Protein AF-A0AA39NLE6-F1 (afdb_monomer)

Secondary structure (DSSP, 8-state):
--HHHHHHHHHHHTTSS-----HHHHHHHHTSS-----EEEEE-SS-EEEEE-TT---TTS--GGGTS-TTTS--PPPPHHHHHHHT-

Structure (mmCIF, N/CA/C/O backbone):
data_AF-A0AA39NLE6-F1
#
_entry.id   AF-A0AA39NLE6-F1
#
loop_
_atom_site.group_PDB
_atom_site.id
_atom_site.type_symbol
_atom_site.label_atom_id
_atom_site.label_alt_id
_atom_site.label_comp_id
_atom_site.label_asym_id
_atom_site.label_entity_id
_atom_site.label_seq_id
_atom_site.pdbx_PDB_ins_code
_atom_site.Cartn_x
_atom_site.Cartn_y
_atom_site.Cartn_z
_atom_site.occupancy
_atom_site.B_iso_or_equiv
_atom_site.auth_seq_id
_atom_site.auth_comp_id
_atom_site.auth_asym_id
_atom_site.auth_atom_id
_atom_site.pdbx_PDB_model_num
ATOM 1 N N . MET A 1 1 ? 2.051 -26.209 3.746 1.00 59.59 1 MET A N 1
ATOM 2 C CA . MET A 1 1 ? 2.049 -24.851 3.179 1.00 59.59 1 MET A CA 1
ATOM 3 C C . MET A 1 1 ? 1.536 -23.938 4.267 1.00 59.59 1 MET A C 1
ATOM 5 O O . MET A 1 1 ? 0.576 -24.336 4.923 1.00 59.59 1 MET A O 1
ATOM 9 N N . ASP A 1 2 ? 2.230 -22.836 4.546 1.00 87.50 2 ASP A N 1
ATOM 10 C CA . ASP A 1 2 ? 1.809 -21.884 5.576 1.00 87.50 2 ASP A CA 1
ATOM 11 C C . ASP A 1 2 ? 0.406 -21.340 5.231 1.00 87.50 2 ASP A C 1
ATOM 13 O O . ASP A 1 2 ? 0.019 -21.313 4.059 1.00 87.50 2 ASP A O 1
ATOM 17 N N . ILE A 1 3 ? -0.381 -20.941 6.233 1.00 84.00 3 ILE A N 1
ATOM 18 C CA . ILE A 1 3 ? -1.716 -20.350 6.030 1.00 84.00 3 ILE A CA 1
ATOM 19 C C . ILE A 1 3 ? -1.601 -19.125 5.116 1.00 84.00 3 ILE A C 1
ATOM 21 O O . ILE A 1 3 ? -2.449 -18.922 4.248 1.00 84.00 3 ILE A O 1
ATOM 25 N N . ILE A 1 4 ? -0.523 -18.354 5.282 1.00 80.06 4 ILE A N 1
ATOM 26 C CA . ILE A 1 4 ? -0.225 -17.176 4.465 1.00 80.06 4 ILE A CA 1
ATOM 27 C C . ILE A 1 4 ? 0.041 -17.578 3.010 1.00 80.06 4 ILE A C 1
ATOM 29 O O . ILE A 1 4 ? -0.584 -17.028 2.108 1.00 80.06 4 ILE A O 1
ATOM 33 N N . ASP A 1 5 ? 0.897 -18.574 2.775 1.00 82.25 5 ASP A N 1
ATOM 34 C CA . ASP A 1 5 ? 1.221 -19.039 1.420 1.00 82.25 5 ASP A CA 1
ATOM 35 C C . ASP A 1 5 ? -0.021 -19.561 0.693 1.00 82.25 5 ASP A C 1
ATOM 37 O O . ASP A 1 5 ? -0.217 -19.297 -0.496 1.00 82.25 5 ASP A O 1
ATOM 41 N N . LYS A 1 6 ? -0.881 -20.298 1.411 1.00 84.88 6 LYS A N 1
ATOM 42 C CA . LYS A 1 6 ? -2.134 -20.813 0.857 1.00 84.88 6 LYS A CA 1
ATOM 43 C C . LYS A 1 6 ? -3.091 -19.694 0.483 1.00 84.88 6 LYS A C 1
ATOM 45 O O . LYS A 1 6 ? -3.625 -19.729 -0.617 1.00 84.88 6 LYS A O 1
ATOM 50 N N . TYR A 1 7 ? -3.268 -18.712 1.359 1.00 84.75 7 TYR A N 1
ATOM 51 C CA . TYR A 1 7 ? -4.092 -17.550 1.057 1.00 84.75 7 TYR A CA 1
ATOM 52 C C . TYR A 1 7 ? -3.579 -16.818 -0.188 1.00 84.75 7 TYR A C 1
ATOM 54 O O . TYR A 1 7 ? -4.340 -16.610 -1.123 1.00 84.75 7 TYR A O 1
ATOM 62 N N . ILE A 1 8 ? -2.278 -16.512 -0.252 1.00 82.25 8 ILE A N 1
ATOM 63 C CA . ILE A 1 8 ? -1.681 -15.820 -1.405 1.00 82.25 8 ILE A CA 1
ATOM 64 C C . ILE A 1 8 ? -1.894 -16.617 -2.697 1.00 82.25 8 ILE A C 1
ATOM 66 O O . ILE A 1 8 ? -2.258 -16.042 -3.718 1.00 82.25 8 ILE A O 1
ATOM 70 N N . THR A 1 9 ? -1.702 -17.935 -2.654 1.00 86.25 9 THR A N 1
ATOM 71 C CA . THR A 1 9 ? -1.909 -18.800 -3.825 1.00 86.25 9 THR A CA 1
ATOM 72 C C . THR A 1 9 ? -3.373 -18.805 -4.264 1.00 86.25 9 THR A C 1
ATOM 74 O O . THR A 1 9 ? -3.647 -18.587 -5.439 1.00 86.25 9 THR A O 1
ATOM 77 N N . ASP A 1 10 ? -4.311 -18.971 -3.326 1.00 86.38 10 ASP A N 1
ATOM 78 C CA . ASP A 1 10 ? -5.749 -18.967 -3.616 1.00 86.38 10 ASP A CA 1
ATOM 79 C C . ASP A 1 10 ? -6.199 -17.602 -4.206 1.00 86.38 10 ASP A C 1
ATOM 81 O O . ASP A 1 10 ? -7.051 -17.556 -5.095 1.00 86.38 10 ASP A O 1
ATOM 85 N N . GLU A 1 11 ? -5.607 -16.487 -3.762 1.00 87.31 11 GLU A N 1
ATOM 86 C CA . GLU A 1 11 ? -5.865 -15.140 -4.296 1.00 87.31 11 GLU A CA 1
ATOM 87 C C . GLU A 1 11 ? -5.283 -14.918 -5.703 1.00 87.31 11 GLU A C 1
ATOM 89 O O . GLU A 1 11 ? -5.913 -14.258 -6.538 1.00 87.31 11 GLU A O 1
ATOM 94 N N . ILE A 1 12 ? -4.099 -15.476 -5.983 1.00 85.38 12 ILE A N 1
ATOM 95 C CA . ILE A 1 12 ? -3.489 -15.454 -7.320 1.00 85.38 12 ILE A CA 1
ATOM 96 C C . ILE A 1 12 ? -4.320 -16.297 -8.292 1.00 85.38 12 ILE A C 1
ATOM 98 O O . ILE A 1 12 ? -4.657 -15.825 -9.378 1.00 85.38 12 ILE A O 1
ATOM 102 N N . ASP A 1 13 ? -4.708 -17.508 -7.891 1.00 87.19 13 ASP A N 1
ATOM 103 C CA . ASP A 1 13 ? -5.515 -18.421 -8.709 1.00 87.19 13 ASP A CA 1
ATOM 104 C C . ASP A 1 13 ? -6.904 -17.843 -9.010 1.00 87.19 13 ASP A C 1
ATOM 106 O O . ASP A 1 13 ? -7.453 -18.041 -10.096 1.00 87.19 13 ASP A O 1
ATOM 110 N N . ALA A 1 14 ? -7.468 -17.076 -8.073 1.00 87.62 14 ALA A N 1
ATOM 111 C CA . ALA A 1 14 ? -8.716 -16.350 -8.276 1.00 87.62 14 ALA A CA 1
ATOM 112 C C . ALA A 1 14 ? -8.572 -15.088 -9.150 1.00 87.62 14 ALA A C 1
ATOM 114 O O . ALA A 1 14 ? -9.571 -14.420 -9.423 1.00 87.62 14 ALA A O 1
ATOM 115 N N . GLY A 1 15 ? -7.352 -14.731 -9.565 1.00 79.38 15 GLY A N 1
ATOM 116 C CA . GLY A 1 15 ? -7.061 -13.525 -10.342 1.00 79.38 15 GLY A CA 1
ATOM 117 C C . GLY A 1 15 ? -7.254 -12.218 -9.567 1.00 79.38 15 GLY A C 1
ATOM 118 O O . GLY A 1 15 ? -7.272 -11.150 -10.178 1.00 79.38 15 GLY A O 1
ATOM 119 N N . ARG A 1 16 ? -7.410 -12.285 -8.238 1.00 74.69 16 ARG A N 1
ATOM 120 C CA . ARG A 1 16 ? -7.529 -11.110 -7.358 1.00 74.69 16 ARG A CA 1
ATOM 121 C C . ARG A 1 16 ? -6.166 -10.517 -7.016 1.00 74.69 16 ARG A C 1
ATOM 123 O O . ARG A 1 16 ? -6.057 -9.317 -6.774 1.00 74.69 16 ARG A O 1
ATOM 130 N N . MET A 1 17 ? -5.117 -11.337 -7.052 1.00 79.94 17 MET A N 1
ATOM 131 C CA . MET A 1 17 ? -3.729 -10.905 -6.919 1.00 79.94 17 MET A CA 1
ATOM 132 C C . MET A 1 17 ? -2.909 -11.292 -8.149 1.00 79.94 17 MET A C 1
ATOM 134 O O . MET A 1 17 ? -3.122 -12.328 -8.770 1.00 79.94 17 MET A O 1
ATOM 138 N N . TYR A 1 18 ? -1.939 -10.450 -8.498 1.00 75.06 18 TYR A N 1
ATOM 139 C CA . TYR A 1 18 ? -0.932 -10.796 -9.497 1.00 75.06 18 TYR A CA 1
ATOM 140 C C . TYR A 1 18 ? 0.174 -11.632 -8.836 1.00 75.06 18 TYR A C 1
ATOM 142 O O . TYR A 1 18 ? 0.516 -11.379 -7.681 1.00 75.06 18 TYR A O 1
ATOM 150 N N . GLY A 1 19 ? 0.748 -12.598 -9.562 1.00 72.69 19 GLY A N 1
ATOM 151 C CA . GLY A 1 19 ? 1.725 -13.589 -9.071 1.00 72.69 19 GLY A CA 1
ATOM 152 C C . GLY A 1 19 ? 3.111 -13.057 -8.679 1.00 72.69 19 GLY A C 1
ATOM 153 O O . GLY A 1 19 ? 4.107 -13.753 -8.852 1.00 72.69 19 GLY A O 1
ATOM 154 N N . GLY A 1 20 ? 3.182 -11.830 -8.161 1.00 73.62 20 GLY A N 1
ATOM 155 C CA . GLY A 1 20 ? 4.413 -11.088 -7.929 1.00 73.62 20 GLY A CA 1
ATOM 156 C C . GLY A 1 20 ? 5.004 -10.544 -9.230 1.00 73.62 20 GLY A C 1
ATOM 157 O O . GLY A 1 20 ? 4.876 -11.132 -10.300 1.00 73.62 20 GLY A O 1
ATOM 158 N N . LEU A 1 21 ? 5.647 -9.385 -9.140 1.00 76.31 21 LEU A N 1
ATOM 159 C CA . LEU A 1 21 ? 6.498 -8.854 -10.202 1.00 76.31 21 LEU A CA 1
ATOM 160 C C . LEU A 1 21 ? 7.949 -8.965 -9.735 1.00 76.31 21 LEU A C 1
ATOM 162 O O . LEU A 1 21 ? 8.224 -8.834 -8.537 1.00 76.31 21 LEU A O 1
ATOM 166 N N . SER A 1 22 ? 8.876 -9.183 -10.669 1.00 81.62 22 SER A N 1
ATOM 167 C CA . SER A 1 22 ? 10.286 -8.900 -10.393 1.00 81.62 22 SER A CA 1
ATOM 168 C C . SER A 1 22 ? 10.448 -7.408 -10.067 1.00 81.62 22 SER A C 1
ATOM 170 O O . SER A 1 22 ? 9.567 -6.600 -10.371 1.00 81.62 22 SER A O 1
ATOM 172 N N . ILE A 1 23 ? 11.556 -7.020 -9.430 1.00 76.25 23 ILE A N 1
ATOM 173 C CA . ILE A 1 23 ? 11.796 -5.599 -9.134 1.00 76.25 23 ILE A CA 1
ATOM 174 C C . ILE A 1 23 ? 11.861 -4.805 -10.442 1.00 76.25 23 ILE A C 1
ATOM 176 O O . ILE A 1 23 ? 11.231 -3.754 -10.527 1.00 76.25 23 ILE A O 1
ATOM 180 N N . GLU A 1 24 ? 12.541 -5.321 -11.472 1.00 81.50 24 GLU A N 1
ATOM 181 C CA . GLU A 1 24 ? 12.612 -4.644 -12.768 1.00 81.50 24 GLU A CA 1
ATOM 182 C C . GLU A 1 24 ? 11.230 -4.505 -13.425 1.00 81.50 24 GLU A C 1
ATOM 184 O O . GLU A 1 24 ? 10.875 -3.419 -13.885 1.00 81.50 24 GLU A O 1
ATOM 189 N N . ASP A 1 25 ? 10.415 -5.565 -13.424 1.00 81.56 25 ASP A N 1
ATOM 190 C CA . ASP A 1 25 ? 9.071 -5.516 -14.016 1.00 81.56 25 ASP A CA 1
ATOM 191 C C . ASP A 1 25 ? 8.143 -4.582 -13.237 1.00 81.56 25 ASP A C 1
ATOM 193 O O . ASP A 1 25 ? 7.324 -3.880 -13.832 1.00 81.56 25 ASP A O 1
ATOM 197 N N . ALA A 1 26 ? 8.279 -4.535 -11.909 1.00 76.81 26 ALA A N 1
ATOM 198 C CA . ALA A 1 26 ? 7.548 -3.596 -11.073 1.00 76.81 26 ALA A CA 1
ATOM 199 C C . ALA A 1 26 ? 7.946 -2.152 -11.399 1.00 76.81 26 ALA A C 1
ATOM 201 O O . ALA A 1 26 ? 7.072 -1.308 -11.581 1.00 76.81 26 ALA A O 1
ATOM 202 N N . GLU A 1 27 ? 9.240 -1.858 -11.525 1.00 79.00 27 GLU A N 1
ATOM 203 C CA . GLU A 1 27 ? 9.704 -0.512 -11.871 1.00 79.00 27 GLU A CA 1
ATOM 204 C C . GLU A 1 27 ? 9.221 -0.071 -13.258 1.00 79.00 27 GLU A C 1
ATOM 206 O O . GLU A 1 27 ? 8.805 1.076 -13.428 1.00 79.00 27 GLU A O 1
ATOM 211 N N . ILE A 1 28 ? 9.196 -0.980 -14.238 1.00 79.50 28 ILE A N 1
ATOM 212 C CA . ILE A 1 28 ? 8.635 -0.709 -15.568 1.00 79.50 28 ILE A CA 1
ATOM 213 C C . ILE A 1 28 ? 7.123 -0.470 -15.476 1.00 79.50 28 ILE A C 1
ATOM 215 O O . ILE A 1 28 ? 6.630 0.531 -15.998 1.00 79.50 28 ILE A O 1
ATOM 219 N N . PHE A 1 29 ? 6.387 -1.357 -14.801 1.00 74.50 29 PHE A N 1
ATOM 220 C CA . PHE A 1 29 ? 4.930 -1.278 -14.675 1.00 74.50 29 PHE A CA 1
ATOM 221 C C . PHE A 1 29 ? 4.476 0.005 -13.967 1.00 74.50 29 PHE A C 1
ATOM 223 O O . PHE A 1 29 ? 3.522 0.651 -14.399 1.00 74.50 29 PHE A O 1
ATOM 230 N N . PHE A 1 30 ? 5.173 0.399 -12.898 1.00 71.69 30 PHE A N 1
ATOM 231 C CA . PHE A 1 30 ? 4.863 1.601 -12.122 1.00 71.69 30 PHE A CA 1
ATOM 232 C C . PHE A 1 30 ? 5.518 2.880 -12.670 1.00 71.69 30 PHE A C 1
ATOM 234 O O . PHE A 1 30 ? 5.257 3.964 -12.145 1.00 71.69 30 PHE A O 1
ATOM 241 N N . GLY A 1 31 ? 6.327 2.789 -13.732 1.00 72.00 31 GLY A N 1
ATOM 242 C CA . GLY A 1 31 ? 6.957 3.944 -14.375 1.00 72.00 31 GLY A CA 1
ATOM 243 C C . GLY A 1 31 ? 8.063 4.599 -13.539 1.00 72.00 31 GLY A C 1
ATOM 244 O O . GLY A 1 31 ? 8.269 5.810 -13.631 1.00 72.00 31 GLY A O 1
ATOM 245 N N . GLY A 1 32 ? 8.763 3.826 -12.708 1.00 73.00 32 GLY A N 1
ATOM 246 C CA . GLY A 1 32 ? 9.871 4.290 -11.877 1.00 73.00 32 GLY A CA 1
ATOM 247 C C . GLY A 1 32 ? 10.059 3.472 -10.601 1.00 73.00 32 GLY A C 1
ATOM 248 O O . GLY A 1 32 ? 9.411 2.451 -10.392 1.00 73.00 32 GLY A O 1
ATOM 249 N N . HIS A 1 33 ? 10.949 3.943 -9.721 1.00 68.94 33 HIS A N 1
ATOM 250 C CA . HIS A 1 33 ? 11.227 3.284 -8.444 1.00 68.94 33 HIS A CA 1
ATOM 251 C C . HIS A 1 33 ? 9.962 3.047 -7.613 1.00 68.94 33 HIS A C 1
ATOM 253 O O . HIS A 1 33 ? 9.131 3.943 -7.435 1.00 68.94 33 HIS A O 1
ATOM 259 N N . PHE A 1 34 ? 9.877 1.855 -7.026 1.00 64.06 34 PHE A N 1
ATOM 260 C CA . PHE A 1 34 ? 8.796 1.488 -6.125 1.00 64.06 34 PHE A CA 1
ATOM 261 C C . PHE A 1 34 ? 8.791 2.394 -4.886 1.00 64.06 34 PHE A C 1
ATOM 263 O O . PHE A 1 34 ? 9.743 2.409 -4.101 1.00 64.06 34 PHE A O 1
ATOM 270 N N . ARG A 1 35 ? 7.704 3.146 -4.690 1.00 65.38 35 ARG A N 1
ATOM 271 C CA . ARG A 1 35 ? 7.490 3.953 -3.484 1.00 65.38 35 ARG A CA 1
ATOM 272 C C . ARG A 1 35 ? 6.275 3.456 -2.735 1.00 65.38 35 ARG A C 1
ATOM 274 O O . ARG A 1 35 ? 5.138 3.622 -3.165 1.00 65.38 35 ARG A O 1
ATOM 281 N N . THR A 1 36 ? 6.531 2.867 -1.579 1.00 63.19 36 THR A N 1
ATOM 282 C CA . THR A 1 36 ? 5.482 2.491 -0.640 1.00 63.19 36 THR A CA 1
ATOM 283 C C . THR A 1 36 ? 5.061 3.710 0.160 1.00 63.19 36 THR A C 1
ATOM 285 O O . THR A 1 36 ? 5.908 4.365 0.768 1.00 63.19 36 THR A O 1
ATOM 288 N N . ALA A 1 37 ? 3.762 3.963 0.252 1.00 67.00 37 ALA A N 1
ATOM 289 C CA . ALA A 1 37 ? 3.234 4.717 1.376 1.00 67.00 37 ALA A CA 1
ATOM 290 C C . ALA A 1 37 ? 2.911 3.705 2.486 1.00 67.00 37 ALA A C 1
ATOM 292 O O . ALA A 1 37 ? 2.013 2.880 2.314 1.00 67.00 37 ALA A O 1
ATOM 293 N N . PRO A 1 38 ? 3.669 3.688 3.595 1.00 65.56 38 PRO A N 1
ATOM 294 C CA . PRO A 1 38 ? 3.453 2.701 4.636 1.00 65.56 38 PRO A CA 1
ATOM 295 C C . PRO A 1 38 ? 2.039 2.850 5.201 1.00 65.56 38 PRO A C 1
ATOM 297 O O . PRO A 1 38 ? 1.590 3.958 5.521 1.00 65.56 38 PRO A O 1
ATOM 300 N N . MET A 1 39 ? 1.346 1.719 5.320 1.00 69.56 39 MET A N 1
ATOM 301 C CA . MET A 1 39 ? 0.136 1.637 6.122 1.00 69.56 39 MET A CA 1
ATOM 302 C C . MET A 1 39 ? 0.524 1.315 7.558 1.00 69.56 39 MET A C 1
ATOM 304 O O . MET A 1 39 ? 1.310 0.403 7.808 1.00 69.56 39 MET A O 1
ATOM 308 N N . ALA A 1 40 ? -0.032 2.063 8.498 1.00 71.25 40 ALA A N 1
ATOM 309 C CA . ALA A 1 40 ? 0.160 1.841 9.919 1.00 71.25 40 ALA A CA 1
ATOM 310 C C . ALA A 1 40 ? -1.194 1.673 10.600 1.00 71.25 40 ALA A C 1
ATOM 312 O O . ALA A 1 40 ? -2.168 2.326 10.228 1.00 71.25 40 ALA A O 1
ATOM 313 N N . VAL A 1 41 ? -1.235 0.824 11.622 1.00 75.62 41 VAL A N 1
ATOM 314 C CA . VAL A 1 41 ? -2.346 0.787 12.569 1.00 75.62 41 VAL A CA 1
ATOM 315 C C . VAL A 1 41 ? -1.938 1.621 13.772 1.00 75.62 41 VAL A C 1
ATOM 317 O O . VAL A 1 41 ? -0.900 1.370 14.379 1.00 75.62 41 VAL A O 1
ATOM 320 N N . ILE A 1 42 ? -2.736 2.633 14.087 1.00 80.44 42 ILE A N 1
ATOM 321 C CA . ILE A 1 42 ? -2.552 3.483 15.259 1.00 80.44 42 ILE A CA 1
ATOM 322 C C . ILE A 1 42 ? -3.645 3.130 16.258 1.00 80.44 42 ILE A C 1
ATOM 324 O O . ILE A 1 42 ? -4.824 3.074 15.901 1.00 80.44 42 ILE A O 1
ATOM 328 N N . ASP A 1 43 ? -3.241 2.878 17.496 1.00 83.88 43 ASP A N 1
ATOM 329 C CA . ASP A 1 43 ? -4.148 2.730 18.625 1.00 83.88 43 ASP A CA 1
ATOM 330 C C . ASP A 1 43 ? -4.451 4.120 19.200 1.00 83.88 43 ASP A C 1
ATOM 332 O O . ASP A 1 43 ? -3.543 4.814 19.657 1.00 83.88 43 ASP A O 1
ATOM 336 N N . GLU A 1 44 ? -5.709 4.555 19.129 1.00 81.94 44 GLU A N 1
ATOM 337 C CA . GLU A 1 44 ? -6.175 5.790 19.771 1.00 81.94 44 GLU A CA 1
ATOM 338 C C . GLU A 1 44 ? -7.028 5.500 21.016 1.00 81.94 44 GLU A C 1
ATOM 340 O O . GLU A 1 44 ? -8.024 6.191 21.252 1.00 81.94 44 GLU A O 1
ATOM 345 N N . GLU A 1 45 ? -6.676 4.459 21.781 1.00 77.19 45 GLU A N 1
ATOM 346 C CA . GLU A 1 45 ? -7.268 4.009 23.058 1.00 77.19 45 GLU A CA 1
ATOM 347 C C . GLU A 1 45 ? -8.721 3.504 22.957 1.00 77.19 45 GLU A C 1
ATOM 349 O O . GLU A 1 45 ? -9.104 2.503 23.556 1.00 77.19 45 GLU A O 1
ATOM 354 N N . THR A 1 46 ? -9.549 4.194 22.180 1.00 72.38 46 THR A N 1
ATOM 355 C CA . THR A 1 46 ? -10.973 3.943 21.948 1.00 72.38 46 THR A CA 1
ATOM 356 C C . THR A 1 46 ? -11.231 3.1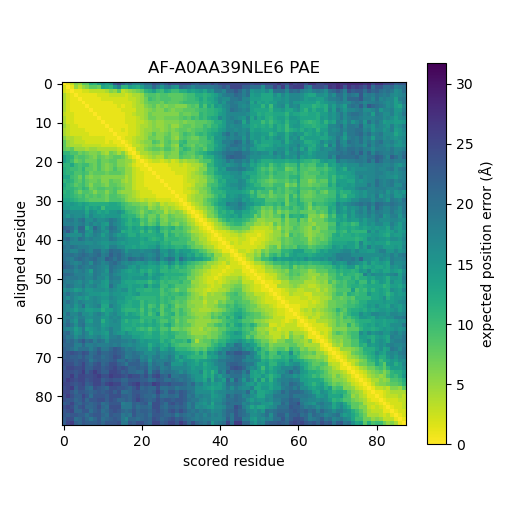87 20.649 1.00 72.38 46 THR A C 1
ATOM 358 O O . THR A 1 46 ? -12.306 2.612 20.479 1.00 72.38 46 THR A O 1
ATOM 361 N N . LYS A 1 47 ? -10.272 3.202 19.713 1.00 75.31 47 LYS A N 1
ATOM 362 C CA . LYS A 1 47 ? -10.347 2.494 18.430 1.00 75.31 47 LYS A CA 1
ATOM 363 C C . LYS A 1 47 ? -8.988 2.413 17.744 1.00 75.31 47 LYS A C 1
ATOM 365 O O . LYS A 1 47 ? -8.187 3.343 17.810 1.00 75.31 47 LYS A O 1
ATOM 370 N N . PHE A 1 48 ? -8.806 1.348 16.973 1.00 72.06 48 PHE A N 1
ATOM 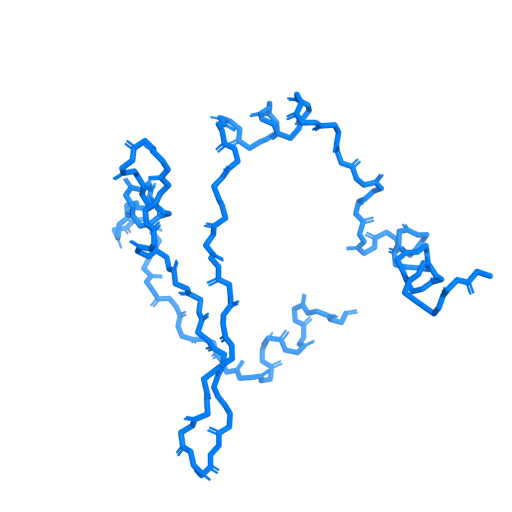371 C CA . PHE A 1 48 ? -7.725 1.253 16.003 1.00 72.06 48 PHE A CA 1
ATOM 372 C C . PHE A 1 48 ? -8.076 2.037 14.739 1.00 72.06 48 PHE A C 1
ATOM 374 O O . PHE A 1 48 ? -9.195 1.952 14.224 1.00 72.06 48 PHE A O 1
ATOM 381 N N . ARG A 1 49 ? -7.111 2.796 14.222 1.00 71.56 49 ARG A N 1
ATOM 382 C CA . ARG A 1 49 ? -7.212 3.487 12.934 1.00 71.56 49 ARG A CA 1
ATOM 383 C C . ARG A 1 49 ? -6.133 2.988 11.993 1.00 71.56 49 ARG A C 1
ATOM 385 O O . ARG A 1 49 ? -4.985 2.842 12.394 1.00 71.56 49 ARG A O 1
ATOM 392 N N . ILE A 1 50 ? -6.490 2.795 10.730 1.00 73.88 50 ILE A N 1
ATOM 393 C CA . ILE A 1 50 ? -5.514 2.575 9.664 1.00 73.88 50 ILE A CA 1
ATOM 394 C C . ILE A 1 50 ? -5.147 3.943 9.091 1.00 73.88 50 ILE A C 1
ATOM 396 O O . ILE A 1 50 ? -6.022 4.712 8.691 1.00 73.88 50 ILE A O 1
ATOM 400 N N . VAL A 1 51 ? -3.855 4.251 9.063 1.00 73.31 51 VAL A N 1
ATOM 401 C CA . VAL A 1 51 ? -3.308 5.449 8.429 1.00 73.31 51 VAL A CA 1
ATOM 402 C C . VAL A 1 51 ? -2.469 5.031 7.239 1.00 73.31 51 VAL A C 1
ATOM 404 O O . VAL A 1 51 ? -1.562 4.214 7.364 1.00 73.31 51 VAL A O 1
ATOM 407 N N . HIS A 1 52 ? -2.747 5.636 6.090 1.00 74.94 52 HIS A N 1
ATOM 408 C CA . HIS A 1 52 ? -1.927 5.519 4.894 1.00 74.94 52 HIS A CA 1
ATOM 409 C C . HIS A 1 52 ? -1.031 6.761 4.805 1.00 74.94 52 HIS A C 1
ATOM 411 O O . HIS A 1 52 ? -1.501 7.851 4.471 1.00 74.94 52 HIS A O 1
ATOM 417 N N . ASN A 1 53 ? 0.247 6.636 5.178 1.00 73.62 53 ASN A N 1
ATOM 418 C CA . ASN A 1 53 ? 1.141 7.792 5.243 1.00 73.62 53 ASN A CA 1
ATOM 419 C C . ASN A 1 53 ? 1.749 8.104 3.870 1.00 73.62 53 ASN A C 1
ATOM 421 O O . ASN A 1 53 ? 2.847 7.660 3.537 1.00 73.62 53 ASN 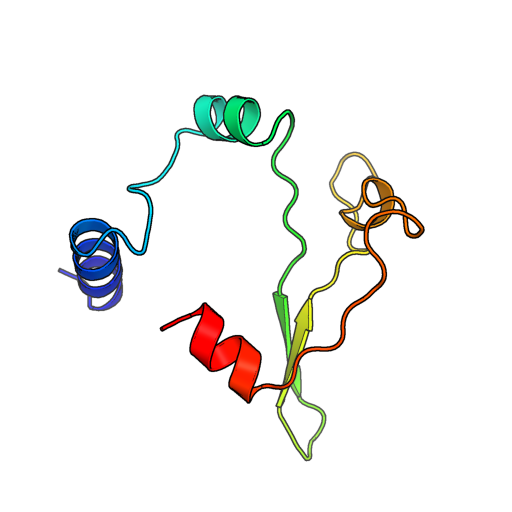A O 1
ATOM 425 N N . LEU A 1 54 ? 1.044 8.926 3.094 1.00 73.12 54 LEU A N 1
ATOM 426 C CA . LEU A 1 54 ? 1.487 9.371 1.770 1.00 73.12 54 LEU A CA 1
ATOM 427 C C . LEU A 1 54 ? 2.661 10.365 1.811 1.00 73.12 54 LEU A C 1
ATOM 429 O O . LEU A 1 54 ? 3.292 10.603 0.784 1.00 73.12 54 LEU A O 1
ATOM 433 N N . SER A 1 55 ? 2.958 10.946 2.976 1.00 74.19 55 SER A N 1
ATOM 434 C CA . SER A 1 55 ? 4.017 11.947 3.167 1.00 74.19 55 SER A CA 1
ATOM 435 C C . SER A 1 55 ? 5.334 11.350 3.670 1.00 74.19 55 SER A C 1
ATOM 437 O O . SER A 1 55 ? 6.321 12.078 3.795 1.00 74.19 55 SER A O 1
ATOM 439 N N . ALA A 1 56 ? 5.374 10.048 3.974 1.00 74.56 56 ALA A N 1
ATOM 440 C CA . ALA A 1 56 ? 6.609 9.365 4.340 1.00 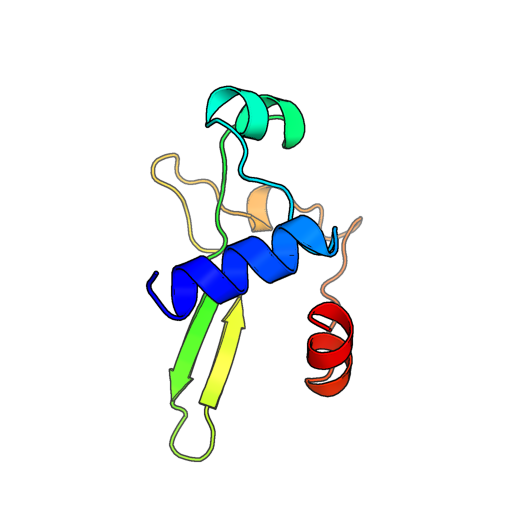74.56 56 ALA A CA 1
ATOM 441 C C . ALA A 1 56 ? 7.604 9.446 3.174 1.00 74.56 56 ALA A C 1
ATOM 443 O O . ALA A 1 56 ? 7.269 9.109 2.037 1.00 74.56 56 ALA A O 1
ATOM 444 N N . LYS A 1 57 ? 8.815 9.936 3.455 1.00 76.94 57 LYS A N 1
ATOM 445 C CA . LYS A 1 57 ? 9.861 10.108 2.445 1.00 76.94 57 LYS A CA 1
ATOM 446 C C . LYS A 1 57 ? 10.727 8.857 2.336 1.00 76.94 57 LYS A C 1
ATOM 448 O O . LYS A 1 57 ? 11.090 8.266 3.350 1.00 76.94 57 LYS A O 1
ATOM 453 N N . ASP A 1 58 ? 11.078 8.494 1.109 1.00 75.94 58 ASP A N 1
ATOM 454 C CA . ASP A 1 58 ? 12.068 7.466 0.807 1.00 75.94 58 ASP A CA 1
ATOM 455 C C . ASP A 1 58 ? 13.507 7.958 1.067 1.00 75.94 58 ASP A C 1
ATOM 457 O O . ASP A 1 58 ? 13.750 9.108 1.451 1.00 75.94 58 ASP A O 1
ATOM 461 N N . LYS A 1 59 ? 14.492 7.079 0.838 1.00 77.31 59 LYS A N 1
ATOM 462 C CA . LYS A 1 59 ? 15.926 7.404 0.972 1.00 77.31 59 LYS A CA 1
ATOM 463 C C . LYS A 1 59 ? 16.386 8.519 0.022 1.00 77.31 59 LYS A C 1
ATOM 465 O O . LYS A 1 59 ? 17.426 9.124 0.262 1.00 77.31 59 LYS A O 1
ATOM 470 N N . SER A 1 60 ? 15.622 8.791 -1.030 1.00 76.00 60 SER A N 1
ATOM 471 C CA . SER A 1 60 ? 15.864 9.856 -2.002 1.00 76.00 60 SER A CA 1
ATOM 472 C C . SER A 1 60 ? 15.114 11.151 -1.651 1.00 76.00 60 SER A C 1
ATOM 474 O O . SER A 1 60 ? 15.163 12.109 -2.419 1.00 76.00 60 SER A O 1
ATOM 476 N N . GLY A 1 61 ? 14.433 11.208 -0.500 1.00 76.44 61 GLY A N 1
ATOM 477 C CA . GLY A 1 61 ? 13.732 12.390 0.001 1.00 76.44 61 GLY A CA 1
ATOM 478 C C . GLY A 1 61 ? 12.356 12.639 -0.624 1.00 76.44 61 GLY A C 1
ATOM 479 O O . GLY A 1 61 ? 11.752 13.681 -0.350 1.00 76.44 61 GLY A O 1
ATOM 480 N N . ASN A 1 62 ? 11.844 11.705 -1.426 1.00 73.81 62 ASN A N 1
ATOM 481 C CA . ASN A 1 62 ? 10.569 11.834 -2.123 1.00 73.81 62 ASN A CA 1
ATOM 482 C C . ASN A 1 62 ? 9.457 11.070 -1.401 1.00 73.81 62 ASN A C 1
ATOM 484 O O . ASN A 1 62 ? 9.702 10.016 -0.827 1.00 73.81 62 ASN A O 1
ATOM 488 N N . SER A 1 63 ? 8.224 11.571 -1.462 1.00 72.50 63 SER A N 1
ATOM 489 C CA . SER A 1 63 ? 7.041 10.901 -0.897 1.00 72.50 63 SER A CA 1
ATOM 490 C C . SER A 1 63 ? 5.998 10.611 -1.977 1.00 72.50 63 SER A C 1
ATOM 492 O O . SER A 1 63 ? 6.045 11.224 -3.045 1.00 72.50 63 SER A O 1
ATOM 494 N N . THR A 1 64 ? 5.030 9.728 -1.713 1.00 70.44 64 THR A N 1
ATOM 495 C C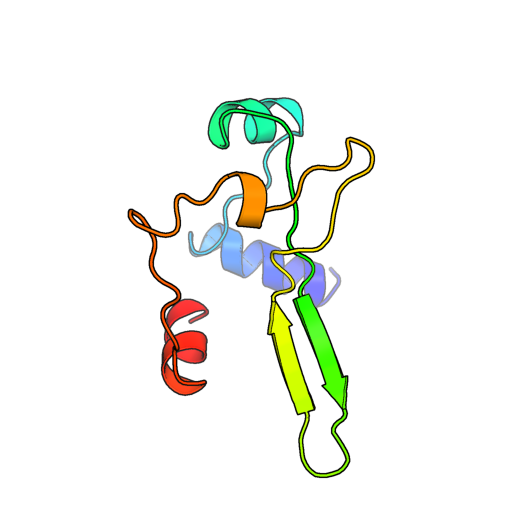A . THR A 1 64 ? 3.886 9.505 -2.621 1.00 70.44 64 THR A CA 1
ATOM 496 C C . THR A 1 64 ? 3.132 10.811 -2.886 1.00 70.44 64 THR A C 1
ATOM 498 O O . THR A 1 64 ? 2.787 11.110 -4.025 1.00 70.44 64 THR A O 1
ATOM 501 N N . ASN A 1 65 ? 2.984 11.658 -1.864 1.00 72.12 65 ASN A N 1
ATOM 502 C CA . ASN A 1 65 ? 2.411 12.998 -1.992 1.00 72.12 65 ASN A CA 1
ATOM 503 C C . ASN A 1 65 ? 3.213 13.934 -2.904 1.00 72.12 65 ASN A C 1
ATOM 505 O O . ASN A 1 65 ? 2.650 14.872 -3.448 1.00 72.12 65 ASN A O 1
ATOM 509 N N . SER A 1 66 ? 4.512 13.703 -3.091 1.00 70.06 66 SER A N 1
ATOM 510 C CA . SER A 1 66 ? 5.333 14.522 -3.99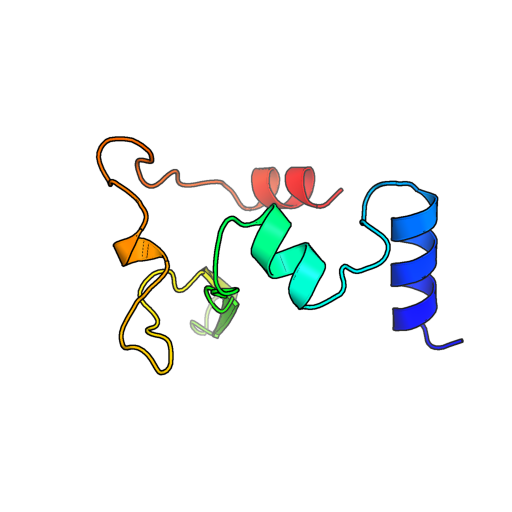0 1.00 70.06 66 SER A CA 1
ATOM 511 C C . SER A 1 66 ? 5.035 14.257 -5.470 1.00 70.06 66 SER A C 1
ATOM 513 O O . SER A 1 66 ? 5.499 15.015 -6.314 1.00 70.06 66 SER A O 1
ATOM 515 N N . TRP A 1 67 ? 4.330 13.166 -5.787 1.00 66.06 67 TRP A N 1
ATOM 516 C CA . TRP A 1 67 ? 4.018 12.716 -7.152 1.00 66.06 67 TRP A CA 1
ATOM 517 C C . TRP A 1 67 ? 2.532 12.807 -7.497 1.00 66.06 67 TRP A C 1
ATOM 519 O O . TRP A 1 67 ? 2.150 12.628 -8.650 1.00 66.06 67 TRP A O 1
ATOM 529 N N . LEU A 1 68 ? 1.689 13.074 -6.504 1.00 67.88 68 LEU A N 1
ATOM 530 C CA . LEU A 1 68 ? 0.278 13.336 -6.714 1.00 67.88 68 LEU A CA 1
ATOM 531 C C . LEU A 1 68 ? 0.105 14.834 -6.937 1.00 67.88 68 LEU A C 1
ATOM 533 O O . LEU A 1 68 ? 0.355 15.625 -6.029 1.00 67.88 68 LEU A O 1
ATOM 537 N N . ASP A 1 69 ? -0.356 15.226 -8.122 1.00 64.88 69 ASP A N 1
ATOM 538 C CA . ASP A 1 69 ? -0.934 16.555 -8.262 1.00 64.88 69 ASP A CA 1
ATOM 539 C C . ASP A 1 69 ? -2.244 16.573 -7.465 1.00 64.88 69 ASP A C 1
ATOM 541 O O . ASP A 1 69 ? -3.195 15.842 -7.762 1.00 64.88 69 ASP A O 1
ATOM 545 N N . ALA A 1 70 ? -2.283 17.393 -6.415 1.00 58.25 70 ALA A N 1
ATOM 546 C CA . ALA A 1 70 ? -3.461 17.554 -5.574 1.00 58.25 70 ALA A CA 1
ATOM 547 C C . ALA A 1 70 ? -4.686 18.036 -6.373 1.00 58.25 70 ALA A C 1
ATOM 549 O O . ALA A 1 70 ? -5.818 17.801 -5.944 1.00 58.25 70 ALA A O 1
ATOM 550 N N . GLN A 1 71 ? -4.473 18.681 -7.526 1.00 63.78 71 GLN A N 1
ATOM 551 C CA . GLN A 1 71 ? -5.537 19.079 -8.443 1.00 63.78 71 GLN A CA 1
ATOM 552 C C . GLN A 1 71 ? -6.065 17.905 -9.280 1.00 63.78 71 GLN A C 1
ATOM 554 O O . GLN A 1 71 ? -7.260 17.868 -9.571 1.00 63.78 71 GLN A O 1
ATOM 559 N N . GLU A 1 72 ? -5.227 16.920 -9.619 1.00 60.53 72 GLU A N 1
ATOM 560 C CA . GLU A 1 72 ? -5.636 15.753 -10.416 1.00 60.53 72 GLU A CA 1
ATOM 561 C C . GLU A 1 72 ? -6.184 14.600 -9.563 1.00 60.53 72 GLU A C 1
ATOM 563 O O . GLU A 1 72 ? -7.067 13.857 -10.002 1.00 60.53 72 GLU A O 1
ATOM 568 N N . LYS A 1 73 ? -5.692 14.436 -8.328 1.00 58.00 73 LYS A N 1
ATOM 569 C CA . LYS A 1 73 ? -6.138 13.384 -7.402 1.00 58.00 73 LYS A CA 1
ATOM 570 C C . LYS A 1 73 ? -6.493 13.970 -6.035 1.00 58.00 73 LYS A C 1
ATOM 572 O O . LYS A 1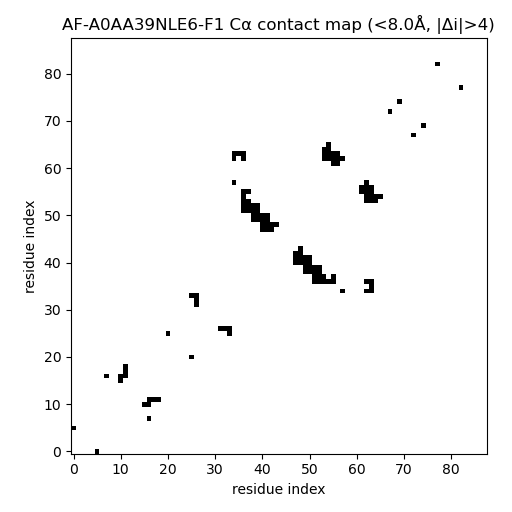 73 ? -5.733 13.792 -5.082 1.00 58.00 73 LYS A O 1
ATOM 577 N N . PRO A 1 74 ? -7.657 14.638 -5.905 1.00 55.22 74 PRO A N 1
ATOM 578 C CA . PRO A 1 74 ? -8.090 15.167 -4.621 1.00 55.22 74 PRO A CA 1
ATOM 579 C C . PRO A 1 74 ? -8.207 14.037 -3.596 1.00 55.22 74 PRO A C 1
ATOM 581 O O . PRO A 1 74 ? -8.663 12.937 -3.921 1.00 55.22 74 PRO A O 1
ATOM 584 N N . THR A 1 75 ? -7.815 14.313 -2.350 1.00 52.12 75 THR A N 1
ATOM 585 C CA . THR A 1 75 ? -7.956 13.378 -1.229 1.00 52.12 75 THR A CA 1
ATOM 586 C C . THR A 1 75 ? -9.413 12.936 -1.107 1.00 52.12 75 THR A C 1
ATOM 588 O O . THR A 1 75 ? -10.284 13.718 -0.723 1.00 52.12 75 THR A O 1
ATOM 591 N N . LYS A 1 76 ? -9.683 11.671 -1.440 1.00 51.69 76 LYS A N 1
ATOM 592 C CA . LYS A 1 76 ? -10.998 11.045 -1.283 1.00 51.69 76 LYS A CA 1
ATOM 593 C C . LYS A 1 76 ? -11.043 10.315 0.052 1.00 51.69 76 LYS A C 1
ATOM 595 O O . LYS A 1 76 ? -10.179 9.493 0.348 1.00 51.69 76 LYS A O 1
ATOM 600 N N . TRP A 1 77 ? -12.057 10.623 0.849 1.00 46.41 77 TRP A N 1
ATOM 601 C CA . TRP A 1 77 ? -12.328 9.936 2.106 1.00 46.41 77 TRP A CA 1
ATOM 602 C C . TRP A 1 77 ? -13.274 8.776 1.822 1.00 46.41 77 TRP A C 1
ATOM 604 O O . TRP A 1 77 ? -14.403 8.989 1.383 1.00 46.41 77 TRP A O 1
ATOM 614 N N . TYR A 1 78 ? -12.805 7.555 2.049 1.00 54.41 78 TYR A N 1
ATOM 615 C CA . TYR A 1 78 ? -13.612 6.348 1.906 1.00 54.41 78 TYR A CA 1
ATOM 616 C C . TYR A 1 78 ? -14.039 5.849 3.288 1.00 54.41 78 TYR A C 1
ATOM 618 O O . TYR A 1 78 ? -13.294 5.973 4.262 1.00 54.41 78 TYR A O 1
ATOM 626 N N . THR A 1 79 ? -15.253 5.310 3.393 1.00 61.94 79 THR A N 1
ATOM 627 C CA . THR A 1 79 ? -15.706 4.644 4.618 1.00 61.94 79 THR A CA 1
ATOM 628 C C . THR A 1 79 ? -15.026 3.279 4.746 1.00 61.94 79 THR A C 1
ATOM 630 O O . THR A 1 79 ? -14.609 2.690 3.750 1.00 61.94 79 THR A O 1
ATOM 633 N N . ALA A 1 80 ? -14.949 2.742 5.968 1.00 58.84 80 ALA A N 1
ATOM 634 C CA . ALA A 1 80 ? -14.418 1.395 6.201 1.00 58.84 80 ALA A CA 1
ATOM 635 C C . ALA A 1 80 ? -15.161 0.317 5.383 1.00 58.84 80 ALA A C 1
ATOM 637 O O . ALA A 1 80 ? -14.546 -0.649 4.949 1.00 58.84 80 ALA A O 1
ATOM 638 N N . ALA A 1 81 ? -16.455 0.522 5.114 1.00 60.25 81 ALA A N 1
ATOM 639 C CA . ALA A 1 81 ? -17.253 -0.360 4.264 1.00 60.25 81 ALA A CA 1
ATOM 640 C C . ALA A 1 81 ? -16.774 -0.360 2.800 1.00 60.25 81 ALA A C 1
ATOM 642 O O . ALA A 1 81 ? -16.639 -1.419 2.207 1.00 60.25 81 ALA A O 1
ATOM 643 N N . ILE A 1 82 ? -16.429 0.806 2.243 1.00 58.34 82 ILE A N 1
ATOM 644 C CA . ILE A 1 82 ? -15.897 0.903 0.872 1.00 58.34 82 ILE A CA 1
ATOM 645 C C . ILE A 1 82 ? -14.513 0.249 0.769 1.00 58.34 82 ILE A C 1
ATOM 647 O O . ILE A 1 82 ? -14.172 -0.326 -0.260 1.00 58.34 82 ILE A O 1
ATOM 651 N N . PHE A 1 83 ? -13.707 0.320 1.832 1.00 54.38 83 PHE A N 1
ATOM 652 C CA . PHE A 1 83 ? -12.416 -0.365 1.852 1.00 54.38 83 PHE A CA 1
ATOM 653 C C . PHE A 1 83 ? -12.582 -1.888 1.914 1.00 54.38 83 PHE A C 1
ATOM 655 O O . PHE A 1 83 ? -11.824 -2.588 1.258 1.00 54.38 83 PHE A O 1
ATOM 662 N N . ALA A 1 84 ? -13.585 -2.388 2.646 1.00 54.22 84 ALA A N 1
ATOM 663 C CA . ALA A 1 84 ? -13.915 -3.814 2.695 1.00 54.22 84 ALA A CA 1
ATOM 664 C C . ALA A 1 84 ? -14.361 -4.366 1.325 1.00 54.22 84 ALA A C 1
ATOM 666 O O . ALA A 1 84 ? -13.952 -5.465 0.960 1.00 54.22 84 ALA A O 1
ATOM 667 N N . ASP A 1 85 ? -15.116 -3.582 0.547 1.00 45.81 85 ASP A N 1
ATOM 668 C CA . ASP A 1 85 ? -15.505 -3.935 -0.829 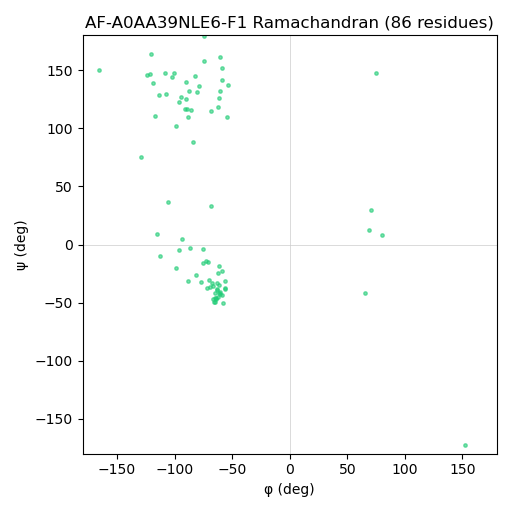1.00 45.81 85 ASP A CA 1
ATOM 669 C C . ASP A 1 85 ? -14.322 -3.895 -1.809 1.00 45.81 85 ASP A C 1
ATOM 671 O O . ASP A 1 85 ? -14.300 -4.637 -2.782 1.00 45.81 85 ASP A O 1
ATOM 675 N N . ALA A 1 86 ? -13.327 -3.035 -1.575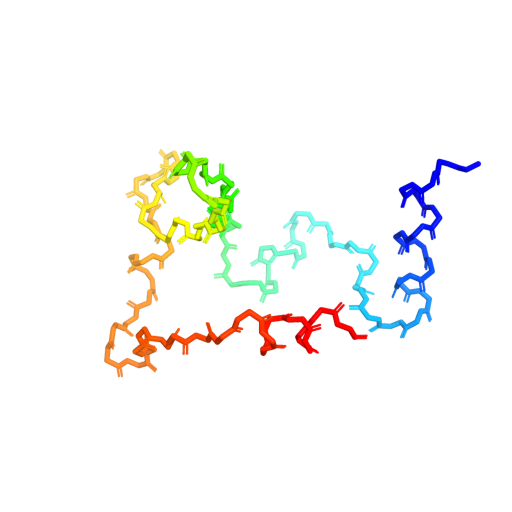 1.00 43.88 86 ALA A N 1
ATOM 676 C CA . ALA A 1 86 ? -12.142 -2.944 -2.431 1.00 43.88 86 ALA A CA 1
ATOM 677 C C . ALA A 1 86 ? -11.143 -4.098 -2.224 1.00 43.88 86 ALA A C 1
ATOM 679 O O . ALA A 1 86 ? -10.242 -4.271 -3.044 1.00 43.88 86 ALA A O 1
ATOM 680 N N . VAL A 1 87 ? -11.270 -4.843 -1.121 1.00 43.22 87 VAL A N 1
ATOM 681 C CA . VAL A 1 87 ? -10.404 -5.981 -0.764 1.00 43.22 87 VAL A CA 1
ATOM 682 C C . VAL A 1 87 ? -11.149 -7.326 -0.740 1.00 43.22 87 VAL A C 1
ATOM 684 O O . VAL A 1 87 ? -10.573 -8.307 -0.275 1.00 43.22 87 VAL A O 1
ATOM 687 N N . SER A 1 88 ? -12.405 -7.368 -1.211 1.00 38.56 88 SER A N 1
ATOM 688 C CA . SER A 1 88 ? -13.206 -8.591 -1.431 1.00 38.56 88 SER A CA 1
ATOM 689 C C . SER A 1 88 ? -13.251 -8.955 -2.913 1.00 38.56 88 SER A C 1
ATOM 691 O O . SER A 1 88 ? -13.278 -10.168 -3.219 1.00 38.56 88 SER A O 1
#

Sequence (88 aa):
MDIIDKYITDEIDAGRMYGGLSIEDAEIFFGGHFRTAPMAVIDEETKFRIVHNLSAKDKSGNSTNSWLDAQEKPTKWYTAAIFADAVS

Foldseek 3Di:
DDPVVVVVVVCCVVVVDPPDDDQVRVCVVVVHHDAAQDWDWDDPVVDTDIDRRQCDADPVRDGVVNVDDCVVDPDDDDDPVVVVVSND

Nearest PDB structures (foldseek):
  7oya-assembly1_E1  TM=2.355E-01  e=9.719E+00  Danio rerio

Organism: Armillaria tabescens (NCBI:txid1929756)

pLDDT: mean 71.0, std 11.23, range [38.56, 87.62]

Radius of gyration: 16.21 Å; Cα contacts (8 Å, |Δi|>4): 63; chains: 1; bounding box: 33×44×39 Å

Solvent-accessible surface area (backbone atoms only — not comparable to full-atom values): 5693 Å² total; per-residue (Å²): 127,55,73,64,58,50,50,54,48,55,35,32,76,69,66,79,36,77,89,72,68,55,73,67,56,42,24,61,74,69,73,39,81,88,76,75,50,58,74,44,80,44,79,66,93,83,49,79,42,82,43,73,39,36,73,51,57,49,99,86,71,51,26,57,54,76,74,50,53,63,87,83,57,61,92,76,89,75,54,74,67,59,55,53,63,75,75,107

Mean predicted aligned error: 12.19 Å